Protein AF-A0A1T5EDH7-F1 (afdb_monomer)

Foldseek 3Di:
DFLVVLVVVLVVCCVVVNADPVLCVLSVVVQFDPDDPDPDPDDRDRDPPDDDPVLVVLVVQLVVCVVVVVVPSNVSSVSVNVVVVVVVVVVVPPPD

Radius of gyration: 14.43 Å; Cα contacts (8 Å, |Δi|>4): 77; chains: 1; bounding box: 50×30×32 Å

Organism: NCBI:txid1507287

Mean predicted aligned error: 9.38 Å

pLDDT: mean 73.92, std 16.13, range [35.06, 91.81]

Structure (mmCIF, N/CA/C/O backbone):
data_AF-A0A1T5EDH7-F1
#
_entry.id   AF-A0A1T5EDH7-F1
#
loop_
_atom_site.group_PDB
_atom_site.id
_atom_site.type_symbol
_atom_site.label_atom_id
_atom_site.label_alt_id
_atom_site.label_comp_id
_atom_site.label_asym_id
_atom_site.label_entity_id
_atom_site.label_seq_id
_atom_site.pdbx_PDB_ins_code
_atom_site.Cartn_x
_atom_site.Cartn_y
_atom_site.Cartn_z
_atom_site.occupancy
_atom_site.B_iso_or_equiv
_atom_site.auth_seq_id
_atom_site.auth_comp_id
_atom_site.auth_asym_id
_atom_site.auth_atom_id
_atom_site.pdbx_PDB_model_num
ATOM 1 N N . MET A 1 1 ? -7.258 -4.430 -11.813 1.00 79.38 1 MET A N 1
ATOM 2 C CA . MET A 1 1 ? -6.786 -3.094 -12.236 1.00 79.38 1 MET A CA 1
ATOM 3 C C . MET A 1 1 ? -5.281 -3.173 -12.489 1.00 79.38 1 MET A C 1
ATOM 5 O O . MET A 1 1 ? -4.672 -4.134 -12.035 1.00 79.38 1 MET A O 1
ATOM 9 N N . THR A 1 2 ? -4.687 -2.265 -13.248 1.00 86.06 2 THR A N 1
ATOM 10 C CA . THR A 1 2 ? -3.234 -2.138 -13.444 1.00 86.06 2 THR A CA 1
ATOM 11 C C . THR A 1 2 ? -2.631 -1.295 -12.321 1.00 86.06 2 THR A C 1
ATOM 13 O O . THR A 1 2 ? -3.366 -0.732 -11.504 1.00 86.06 2 THR A O 1
ATOM 16 N N . ARG A 1 3 ? -1.298 -1.204 -12.240 1.00 83.00 3 ARG A N 1
ATOM 17 C CA . ARG A 1 3 ? -0.644 -0.342 -11.236 1.00 83.00 3 ARG A CA 1
ATOM 18 C C . ARG A 1 3 ? -0.887 1.134 -11.531 1.00 83.00 3 ARG A C 1
ATOM 20 O O . ARG A 1 3 ? -1.129 1.892 -10.598 1.00 83.00 3 ARG A O 1
ATOM 27 N N . GLN A 1 4 ? -0.913 1.504 -12.811 1.00 82.81 4 GLN A N 1
ATOM 28 C CA . GLN A 1 4 ? -1.326 2.836 -13.250 1.00 82.81 4 GLN A CA 1
ATOM 29 C C . GLN A 1 4 ? -2.780 3.138 -12.846 1.00 82.81 4 GLN A C 1
ATOM 31 O O . GLN A 1 4 ? -3.041 4.160 -12.222 1.00 82.81 4 GLN A O 1
ATOM 36 N N . GLU A 1 5 ? -3.717 2.215 -13.098 1.00 83.38 5 GLU A N 1
ATOM 37 C CA . GLU A 1 5 ? -5.124 2.388 -12.703 1.00 83.38 5 GLU A CA 1
ATOM 38 C C . GLU A 1 5 ? -5.290 2.519 -11.176 1.00 83.38 5 GLU A C 1
ATOM 40 O O . GLU A 1 5 ? -6.117 3.307 -10.716 1.00 83.38 5 GLU A O 1
ATOM 45 N N . LEU A 1 6 ? -4.502 1.784 -10.377 1.00 84.31 6 LEU A N 1
ATOM 46 C CA . LEU A 1 6 ? -4.497 1.927 -8.917 1.00 84.31 6 LEU A CA 1
ATOM 47 C C . LEU A 1 6 ? -3.971 3.306 -8.484 1.00 84.31 6 LEU A C 1
ATOM 49 O O . LEU A 1 6 ? -4.551 3.941 -7.602 1.00 84.31 6 LEU A O 1
ATOM 53 N N . PHE A 1 7 ? -2.892 3.775 -9.112 1.00 84.44 7 PHE A N 1
ATOM 54 C CA . PHE A 1 7 ? -2.312 5.090 -8.847 1.00 84.44 7 PHE A CA 1
ATOM 55 C C . PHE A 1 7 ? -3.289 6.223 -9.200 1.00 84.44 7 PHE A C 1
ATOM 57 O O . PHE A 1 7 ? -3.469 7.165 -8.425 1.00 84.44 7 PHE A O 1
ATOM 64 N N . ASP A 1 8 ? -3.980 6.116 -10.334 1.00 86.31 8 ASP A N 1
ATOM 65 C CA . ASP A 1 8 ? -4.981 7.095 -10.762 1.00 86.31 8 ASP A CA 1
ATOM 66 C C . ASP A 1 8 ? -6.210 7.099 -9.845 1.00 86.31 8 ASP A C 1
ATOM 68 O O . ASP A 1 8 ? -6.703 8.166 -9.464 1.00 86.31 8 ASP A O 1
ATOM 72 N N . TRP A 1 9 ? -6.672 5.921 -9.418 1.00 86.88 9 TRP A N 1
ATOM 73 C CA . TRP A 1 9 ? -7.751 5.784 -8.438 1.00 86.88 9 TRP A CA 1
ATOM 74 C C . TRP A 1 9 ? -7.404 6.449 -7.098 1.00 86.88 9 TRP A C 1
ATOM 76 O O . TRP A 1 9 ? -8.204 7.231 -6.571 1.00 86.88 9 TRP A O 1
ATOM 86 N N . MET A 1 10 ? -6.193 6.202 -6.590 1.00 86.94 10 MET A N 1
ATOM 87 C CA . MET A 1 10 ? -5.667 6.796 -5.357 1.00 86.94 10 MET A CA 1
ATOM 88 C C . MET A 1 10 ? -5.640 8.327 -5.454 1.00 86.94 10 MET A C 1
ATOM 90 O O . MET A 1 10 ? -6.222 9.017 -4.615 1.00 86.94 10 MET A O 1
ATOM 94 N N . ASN A 1 11 ? -5.053 8.870 -6.526 1.00 85.81 11 ASN A N 1
ATOM 95 C CA . ASN A 1 11 ? -5.030 10.314 -6.771 1.00 85.81 11 ASN A CA 1
ATOM 96 C C . ASN A 1 11 ? -6.436 10.912 -6.889 1.00 85.81 11 ASN A C 1
ATOM 98 O O . ASN A 1 11 ? -6.678 12.034 -6.441 1.00 85.81 11 ASN A O 1
ATOM 102 N N . GLY A 1 12 ? -7.380 10.168 -7.469 1.00 86.56 12 GLY A N 1
ATOM 103 C CA . GLY A 1 12 ? -8.786 10.547 -7.510 1.00 86.56 12 GLY A C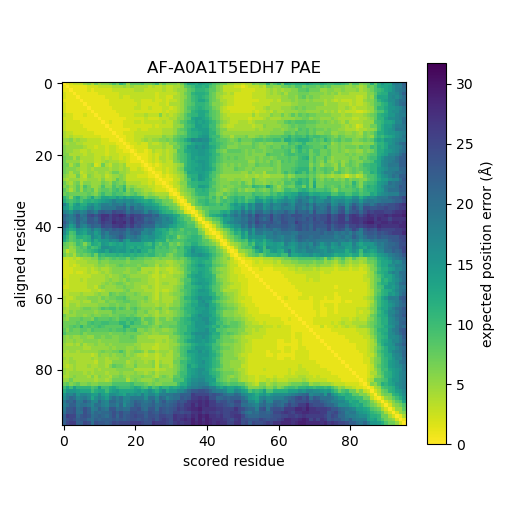A 1
ATOM 104 C C . GLY A 1 12 ? -9.392 10.712 -6.115 1.00 86.56 12 GLY A C 1
ATOM 105 O O . GLY A 1 12 ? -10.074 11.706 -5.869 1.00 86.56 12 GLY A O 1
ATOM 106 N N . LYS A 1 13 ? -9.128 9.779 -5.194 1.00 83.12 13 LYS A N 1
ATOM 107 C CA . LYS A 1 13 ? -9.625 9.847 -3.810 1.00 83.12 13 LYS A CA 1
ATOM 108 C C . LYS A 1 13 ? -8.986 10.978 -3.007 1.00 83.12 13 LYS A C 1
ATOM 110 O O . LYS A 1 13 ? -9.713 11.703 -2.332 1.00 83.12 13 LYS A O 1
ATOM 115 N N . ILE A 1 14 ? -7.676 11.195 -3.153 1.00 84.56 14 ILE A N 1
ATOM 116 C CA . ILE A 1 14 ? -6.966 12.315 -2.508 1.00 84.56 14 ILE A CA 1
ATOM 117 C C . ILE A 1 14 ? -7.564 13.654 -2.950 1.00 84.56 14 ILE A C 1
ATOM 119 O O . ILE A 1 14 ? -7.920 14.485 -2.118 1.00 84.56 14 ILE A O 1
ATOM 123 N N . LYS A 1 15 ? -7.759 13.848 -4.262 1.00 86.19 15 LYS A N 1
ATOM 124 C CA . LYS A 1 15 ? -8.357 15.080 -4.807 1.00 86.19 15 LYS A CA 1
ATOM 125 C C . LYS A 1 15 ? -9.781 15.337 -4.308 1.00 86.19 15 LYS A C 1
ATOM 127 O O . LYS A 1 15 ? -10.188 16.491 -4.235 1.00 86.19 15 LYS A O 1
ATOM 132 N N . ARG A 1 16 ? -10.537 14.282 -3.986 1.00 86.94 16 ARG A N 1
ATOM 133 C CA . ARG A 1 16 ? -11.901 14.374 -3.438 1.00 86.94 16 ARG A CA 1
ATOM 134 C C . ARG A 1 16 ? -11.944 14.474 -1.909 1.00 86.94 16 ARG A C 1
ATOM 136 O O . ARG A 1 16 ? -13.028 14.611 -1.357 1.00 86.94 16 ARG A O 1
ATOM 143 N N . GLY A 1 17 ? -10.796 14.409 -1.227 1.00 83.62 17 GLY A N 1
ATOM 144 C CA . GLY A 1 17 ? -10.727 14.380 0.237 1.00 83.62 17 GLY A CA 1
ATOM 145 C C . GLY A 1 17 ? -11.216 13.064 0.857 1.00 83.62 17 GLY A C 1
ATOM 146 O O . GLY A 1 17 ? -11.438 13.002 2.059 1.00 83.62 17 GLY A O 1
ATOM 147 N N . GLU A 1 18 ? -11.382 12.011 0.050 1.00 81.38 18 GLU A N 1
ATOM 148 C CA . GLU A 1 18 ? -11.814 10.671 0.482 1.00 81.38 18 GLU A CA 1
ATOM 149 C C . GLU A 1 18 ? -10.643 9.805 0.985 1.00 81.38 18 GLU A C 1
ATOM 151 O O . GLU A 1 18 ? -10.856 8.682 1.437 1.00 81.38 18 GLU A O 1
ATOM 156 N N . MET A 1 19 ? -9.406 10.288 0.841 1.00 82.50 19 MET A N 1
ATOM 157 C CA . MET A 1 19 ? -8.171 9.608 1.239 1.00 82.50 19 MET A CA 1
ATOM 158 C C . MET A 1 19 ? -7.115 10.648 1.619 1.00 82.50 19 MET A C 1
ATOM 160 O O . MET A 1 19 ? -6.907 11.608 0.873 1.00 82.50 19 MET A O 1
ATOM 164 N N . SER A 1 20 ? -6.440 10.463 2.755 1.00 81.12 20 SER A N 1
ATOM 165 C CA . SER A 1 20 ? -5.311 11.314 3.145 1.00 81.12 20 SER A CA 1
ATOM 166 C C . SER A 1 20 ? -4.008 10.885 2.455 1.00 81.12 20 SER A C 1
ATOM 168 O O . SER A 1 20 ? -3.893 9.772 1.937 1.00 81.12 20 SER A O 1
ATOM 170 N N . LEU A 1 21 ? -2.998 11.761 2.446 1.00 77.88 21 LEU A N 1
ATOM 171 C CA . LEU A 1 21 ? -1.668 11.403 1.937 1.00 77.88 21 LEU A CA 1
ATOM 172 C C . LEU A 1 21 ? -1.039 10.263 2.752 1.00 77.88 21 LEU A C 1
ATOM 174 O O . LEU A 1 21 ? -0.419 9.373 2.169 1.00 77.88 21 LEU A O 1
ATOM 178 N N . ASP A 1 22 ? -1.267 10.238 4.064 1.00 76.81 22 ASP A N 1
ATOM 179 C CA . ASP A 1 22 ? -0.779 9.170 4.938 1.00 76.81 22 ASP A CA 1
ATOM 180 C C . ASP A 1 22 ? -1.452 7.832 4.602 1.00 76.81 22 ASP A C 1
ATOM 182 O O . ASP A 1 22 ? -0.769 6.819 4.464 1.00 76.81 22 ASP A O 1
ATOM 186 N N . ASP A 1 23 ? -2.761 7.833 4.336 1.00 73.12 23 ASP A N 1
ATOM 187 C CA . ASP A 1 23 ? -3.498 6.642 3.883 1.00 73.12 23 ASP A CA 1
ATOM 188 C C . ASP A 1 23 ? -3.029 6.151 2.505 1.00 73.12 23 ASP A C 1
ATOM 190 O O . ASP A 1 23 ? -3.004 4.950 2.228 1.00 73.12 23 ASP A O 1
ATOM 194 N N . SER A 1 24 ? -2.622 7.078 1.633 1.00 76.12 24 SER A N 1
ATOM 195 C CA . SER A 1 24 ? -2.143 6.770 0.282 1.00 76.12 24 SER A CA 1
ATOM 196 C C . SER A 1 24 ? -0.788 6.050 0.266 1.00 76.12 24 SER A C 1
ATOM 198 O O . SER A 1 24 ? -0.488 5.305 -0.671 1.00 76.12 24 SER A O 1
ATOM 200 N N . SER A 1 25 ? 0.011 6.199 1.330 1.00 74.94 25 SER A N 1
ATOM 201 C CA . SER A 1 25 ? 1.329 5.563 1.458 1.00 74.94 25 SER A CA 1
ATOM 202 C C . SER A 1 25 ? 1.259 4.032 1.379 1.00 74.94 25 SER A C 1
ATOM 204 O O . SER A 1 25 ? 2.126 3.399 0.770 1.00 74.94 25 SER A O 1
ATOM 206 N N . ALA A 1 26 ? 0.168 3.445 1.882 1.00 72.38 26 ALA A N 1
ATOM 207 C CA . ALA A 1 26 ? -0.116 2.017 1.796 1.00 72.38 26 ALA A CA 1
ATOM 208 C C . ALA A 1 26 ? -0.242 1.528 0.345 1.00 72.38 26 ALA A C 1
ATOM 210 O O . ALA A 1 26 ? 0.223 0.441 -0.004 1.00 72.38 26 ALA A O 1
ATOM 211 N N . PHE A 1 27 ? -0.849 2.347 -0.515 1.00 74.69 27 PHE A N 1
ATOM 212 C CA . PHE A 1 27 ? -1.088 2.020 -1.917 1.00 74.69 27 PHE A CA 1
ATOM 213 C C . PHE A 1 27 ? 0.141 2.279 -2.782 1.00 74.69 27 PHE A C 1
ATOM 215 O O . PHE A 1 27 ? 0.391 1.510 -3.711 1.00 74.69 27 PHE A O 1
ATOM 222 N N . LEU A 1 28 ? 0.958 3.283 -2.445 1.00 75.31 28 LEU A N 1
ATOM 223 C CA . LEU A 1 28 ? 2.220 3.546 -3.140 1.00 75.31 28 LEU A CA 1
ATOM 224 C C . LEU A 1 28 ? 3.108 2.295 -3.182 1.00 75.31 28 LEU A C 1
ATOM 226 O O . LEU A 1 28 ? 3.556 1.906 -4.260 1.00 75.31 28 LEU A O 1
ATOM 230 N N . GLY A 1 29 ? 3.264 1.590 -2.058 1.00 71.00 29 GLY A N 1
ATOM 231 C CA . GLY A 1 29 ? 4.022 0.334 -2.008 1.00 71.00 29 GLY A CA 1
ATOM 232 C C . GLY A 1 29 ? 3.475 -0.772 -2.923 1.00 71.00 29 GLY A C 1
ATOM 233 O O . GLY A 1 29 ? 4.243 -1.582 -3.432 1.00 71.00 29 GLY A O 1
ATOM 234 N N . MET A 1 30 ? 2.165 -0.787 -3.189 1.00 71.44 30 MET A N 1
ATOM 235 C CA . MET A 1 30 ? 1.518 -1.759 -4.084 1.00 71.44 30 MET A CA 1
ATOM 236 C C . MET A 1 30 ? 1.638 -1.368 -5.565 1.00 71.44 30 MET A C 1
ATOM 238 O O . MET A 1 30 ? 1.654 -2.237 -6.441 1.00 71.44 30 MET A O 1
ATOM 242 N N . THR A 1 31 ? 1.732 -0.066 -5.856 1.00 68.88 31 THR A N 1
ATOM 243 C CA . THR A 1 31 ? 1.959 0.457 -7.216 1.00 68.88 31 THR A CA 1
ATOM 244 C C . THR A 1 31 ? 3.402 0.278 -7.687 1.00 68.88 31 THR A C 1
ATOM 246 O O . THR A 1 31 ? 3.669 0.313 -8.885 1.00 68.88 31 THR A O 1
ATOM 249 N N . VAL A 1 32 ? 4.330 0.025 -6.764 1.00 66.69 32 VAL A N 1
ATOM 250 C CA . VAL A 1 32 ? 5.735 -0.241 -7.066 1.00 66.69 32 VAL A CA 1
ATOM 251 C C . VAL A 1 32 ? 5.930 -1.731 -7.333 1.00 66.69 32 VAL A C 1
ATOM 253 O O . VAL A 1 32 ? 5.715 -2.583 -6.473 1.00 66.69 32 VAL A O 1
ATOM 256 N N . LYS A 1 33 ? 6.382 -2.068 -8.541 1.00 62.41 33 LYS A N 1
ATOM 257 C CA . LYS A 1 33 ? 6.923 -3.396 -8.842 1.00 62.41 33 LYS A CA 1
ATOM 258 C C . LYS A 1 33 ? 8.406 -3.364 -8.491 1.00 62.41 33 LYS A C 1
ATOM 260 O O . LYS A 1 33 ? 9.173 -2.700 -9.179 1.00 62.41 33 LYS A O 1
ATOM 265 N N . ILE A 1 34 ? 8.807 -4.055 -7.423 1.00 57.50 34 ILE A N 1
ATOM 266 C CA . ILE A 1 34 ? 10.220 -4.374 -7.184 1.00 57.50 34 ILE A CA 1
ATOM 267 C C . ILE A 1 34 ? 10.485 -5.705 -7.894 1.00 57.50 34 ILE A C 1
ATOM 269 O O . ILE A 1 34 ? 10.092 -6.751 -7.372 1.00 57.50 34 ILE A O 1
ATOM 273 N N . PRO A 1 35 ? 11.063 -5.707 -9.105 1.00 51.91 35 PRO A N 1
ATOM 274 C CA . PRO A 1 35 ? 11.399 -6.947 -9.789 1.00 51.91 35 PRO A CA 1
ATOM 275 C C . PRO A 1 35 ? 12.363 -7.792 -8.942 1.00 51.91 35 PRO A C 1
ATOM 277 O O . PRO A 1 35 ? 13.500 -7.404 -8.675 1.00 51.91 35 PRO A O 1
ATOM 280 N N . VAL A 1 36 ? 11.906 -8.974 -8.524 1.00 46.50 36 VAL A N 1
ATOM 281 C CA . VAL A 1 36 ? 12.751 -9.986 -7.882 1.00 46.50 36 VAL A CA 1
ATOM 282 C C . VAL A 1 36 ? 13.604 -10.659 -8.961 1.00 46.50 36 VAL A C 1
ATOM 284 O O . VAL A 1 36 ? 13.116 -11.484 -9.725 1.00 46.50 36 VAL A O 1
ATOM 287 N N . GLY A 1 37 ? 14.871 -10.256 -9.078 1.00 45.56 37 GLY A N 1
ATOM 288 C CA . GLY A 1 37 ? 15.833 -10.856 -10.018 1.00 45.56 37 GLY A CA 1
ATOM 289 C C . GLY A 1 37 ? 16.626 -9.869 -10.876 1.00 45.56 37 GLY A C 1
ATOM 290 O O . GLY A 1 37 ? 17.594 -10.261 -11.519 1.00 45.56 37 GLY A O 1
ATOM 291 N N . THR A 1 38 ? 16.279 -8.586 -10.861 1.00 47.03 38 THR A N 1
ATOM 292 C CA . THR A 1 38 ? 17.092 -7.528 -11.476 1.00 47.03 38 THR A CA 1
ATOM 293 C C . THR A 1 38 ? 17.842 -6.783 -10.378 1.00 47.03 38 THR A C 1
ATOM 295 O O . THR A 1 38 ? 17.234 -6.410 -9.376 1.00 47.03 38 THR A O 1
ATOM 298 N N . GLY A 1 39 ? 19.155 -6.598 -10.537 1.00 46.09 39 GLY A N 1
ATOM 299 C CA . GLY A 1 39 ? 20.003 -5.912 -9.555 1.00 46.09 39 GLY A CA 1
ATOM 300 C C . GLY A 1 39 ? 19.494 -4.516 -9.169 1.00 46.09 39 GLY A C 1
ATOM 301 O O . GLY A 1 39 ? 18.638 -3.945 -9.850 1.00 46.09 39 GLY A O 1
ATOM 302 N N . GLN A 1 40 ? 20.022 -3.967 -8.067 1.00 42.25 40 GLN A N 1
ATOM 303 C CA . GLN A 1 40 ? 19.723 -2.600 -7.624 1.00 42.25 40 GLN A CA 1
ATOM 304 C C . GLN A 1 40 ? 19.8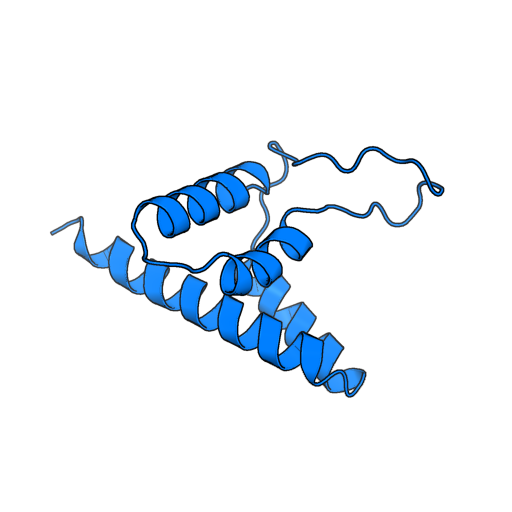72 -1.619 -8.804 1.00 42.25 40 GLN A C 1
ATOM 306 O O . GLN A 1 40 ? 20.984 -1.382 -9.266 1.00 42.25 40 GLN A O 1
ATOM 311 N N . GLY A 1 41 ? 18.755 -1.087 -9.317 1.00 50.53 41 GLY A N 1
ATOM 312 C CA . GLY A 1 41 ? 18.746 -0.170 -10.467 1.00 50.53 41 GLY A CA 1
ATOM 313 C C . GLY A 1 41 ? 17.678 -0.431 -11.533 1.00 50.53 41 GLY A C 1
ATOM 314 O O . GLY A 1 41 ? 17.576 0.354 -12.473 1.00 50.53 41 GLY A O 1
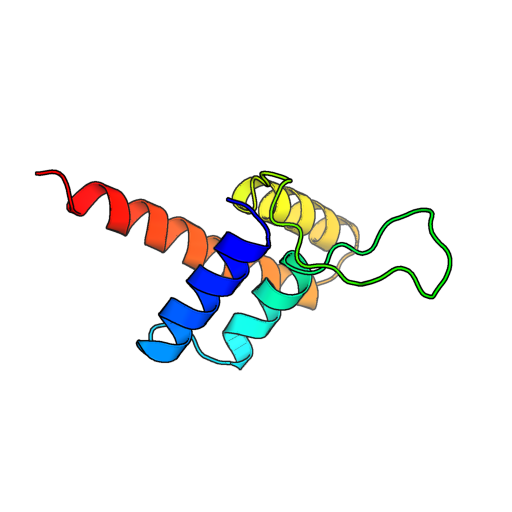ATOM 315 N N . ALA A 1 42 ? 16.871 -1.491 -11.418 1.00 53.12 42 ALA A N 1
ATOM 316 C CA . ALA A 1 42 ? 15.739 -1.675 -12.324 1.00 53.12 42 ALA A CA 1
ATOM 317 C C . ALA A 1 42 ? 14.725 -0.523 -12.182 1.00 53.12 42 ALA A C 1
ATOM 319 O O . ALA A 1 42 ? 14.399 -0.152 -11.049 1.00 53.12 42 ALA A O 1
ATOM 320 N N . PRO A 1 43 ? 14.215 0.040 -13.294 1.00 52.12 43 PRO A N 1
ATOM 321 C CA . PRO A 1 43 ? 13.230 1.108 -13.239 1.00 52.12 43 PRO A CA 1
ATOM 322 C C . PRO A 1 43 ? 12.016 0.667 -12.423 1.00 52.12 43 PRO A C 1
ATOM 324 O O . PRO A 1 43 ? 11.365 -0.327 -12.750 1.00 52.12 43 PRO A O 1
ATOM 327 N N . ILE A 1 44 ? 11.701 1.423 -11.370 1.00 57.94 44 ILE A N 1
ATOM 328 C CA . ILE A 1 44 ? 10.396 1.346 -10.719 1.00 57.94 44 ILE A CA 1
ATOM 329 C C . ILE A 1 44 ? 9.400 1.935 -11.715 1.00 57.94 4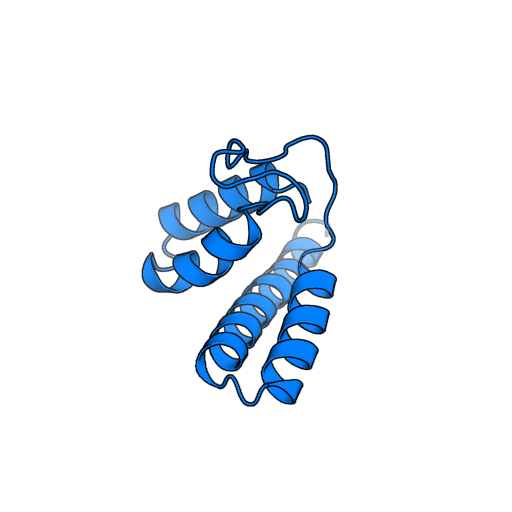4 ILE A C 1
ATOM 331 O O . ILE A 1 44 ? 9.231 3.149 -11.800 1.00 57.94 44 ILE A O 1
ATOM 335 N N . ALA A 1 45 ? 8.811 1.072 -12.534 1.00 60.16 45 ALA A N 1
ATOM 336 C CA . ALA A 1 45 ? 7.804 1.464 -13.502 1.00 60.16 45 ALA A CA 1
ATOM 337 C C . ALA A 1 45 ? 6.411 1.178 -12.937 1.00 60.16 45 ALA A C 1
ATOM 339 O O . ALA A 1 45 ? 6.137 0.079 -12.441 1.00 60.16 45 ALA A O 1
ATOM 340 N N . LEU A 1 46 ? 5.525 2.170 -13.043 1.00 65.62 46 LEU A N 1
ATOM 341 C CA . LEU A 1 46 ? 4.089 1.928 -12.995 1.00 65.62 46 LEU A CA 1
ATOM 342 C C . LEU A 1 46 ? 3.749 1.099 -14.238 1.00 65.62 46 LEU A C 1
ATOM 344 O O . LEU A 1 46 ? 3.811 1.593 -15.357 1.00 65.62 46 LEU A O 1
ATOM 348 N N . ASP A 1 47 ? 3.490 -0.189 -14.032 1.00 67.94 47 ASP A N 1
ATOM 349 C CA . ASP A 1 47 ? 3.127 -1.122 -15.100 1.00 67.94 47 ASP A CA 1
ATOM 350 C C . ASP A 1 47 ? 1.642 -0.929 -15.454 1.00 67.94 47 ASP A C 1
ATOM 352 O O . ASP A 1 47 ? 0.753 -1.131 -14.610 1.00 67.94 47 ASP A O 1
ATOM 356 N N . ASP A 1 48 ? 1.378 -0.491 -16.683 1.00 68.19 48 ASP A N 1
ATOM 357 C CA . ASP A 1 48 ? 0.049 -0.271 -17.250 1.00 68.19 48 ASP A CA 1
ATOM 358 C C . ASP A 1 48 ? -0.461 -1.475 -18.062 1.00 68.19 48 ASP A C 1
ATOM 360 O O . ASP A 1 48 ? -1.623 -1.482 -18.470 1.00 68.19 48 ASP A O 1
ATOM 364 N N . TRP A 1 49 ? 0.354 -2.515 -18.261 1.00 72.31 49 TRP A N 1
ATOM 365 C CA . TRP A 1 49 ? -0.018 -3.699 -19.043 1.00 72.31 49 TRP A CA 1
ATOM 366 C C . TRP A 1 49 ? -0.434 -4.870 -18.153 1.00 72.31 49 TRP A C 1
ATOM 368 O O . TRP A 1 49 ? -1.349 -5.625 -18.491 1.00 72.31 49 TRP A O 1
ATOM 378 N N . GLU A 1 50 ? 0.188 -5.017 -16.984 1.00 79.25 50 GLU A N 1
ATOM 379 C CA . GLU A 1 50 ? -0.139 -6.093 -16.050 1.00 79.25 50 GLU A CA 1
ATOM 380 C C . GLU A 1 50 ? -1.421 -5.791 -15.255 1.00 79.25 50 GLU A C 1
ATOM 382 O O . GLU A 1 50 ? -1.481 -4.883 -14.421 1.00 79.25 50 GLU A O 1
ATOM 387 N N . ARG A 1 51 ? -2.461 -6.610 -15.456 1.00 79.50 51 ARG A N 1
ATOM 388 C CA . ARG A 1 51 ? -3.647 -6.615 -14.589 1.00 79.50 51 ARG A CA 1
ATOM 389 C C . ARG A 1 51 ? -3.326 -7.356 -13.291 1.00 79.50 51 ARG A C 1
ATOM 391 O O . ARG A 1 51 ? -3.079 -8.556 -13.301 1.00 79.50 51 ARG A O 1
ATOM 398 N N . VAL A 1 52 ? -3.430 -6.653 -12.169 1.00 80.62 52 VAL A N 1
ATOM 399 C CA . VAL A 1 52 ? -3.219 -7.200 -10.826 1.00 80.62 52 VAL A CA 1
ATOM 400 C C . VAL A 1 52 ? -4.539 -7.215 -10.052 1.00 80.62 52 VAL A C 1
ATOM 402 O O . VAL A 1 52 ? -5.345 -6.273 -10.093 1.00 80.62 52 VAL A O 1
ATOM 405 N N . ASN A 1 53 ? -4.772 -8.308 -9.327 1.00 85.06 53 ASN A N 1
ATOM 406 C CA . ASN A 1 53 ? -5.829 -8.381 -8.327 1.00 85.06 53 ASN A CA 1
ATOM 407 C C . ASN A 1 53 ? -5.285 -7.853 -6.993 1.00 85.06 53 ASN A C 1
ATOM 409 O O . ASN A 1 53 ? -4.776 -8.614 -6.174 1.00 85.06 53 ASN A O 1
ATOM 413 N N . PHE A 1 54 ? -5.372 -6.539 -6.784 1.00 83.38 54 PHE A N 1
ATOM 414 C CA . PHE A 1 54 ? -4.835 -5.892 -5.582 1.00 83.38 54 PHE A CA 1
ATOM 415 C C . PHE A 1 54 ? -5.554 -6.302 -4.293 1.00 83.38 54 PHE A C 1
ATOM 417 O O . PHE A 1 54 ? -4.939 -6.293 -3.231 1.00 83.38 54 PHE A O 1
ATOM 424 N N . VAL A 1 55 ? -6.813 -6.745 -4.382 1.00 86.19 55 VAL A N 1
ATOM 425 C CA . VAL A 1 55 ? -7.530 -7.324 -3.237 1.00 86.19 55 VAL A CA 1
ATOM 426 C C . VAL A 1 55 ? -6.882 -8.643 -2.824 1.00 86.19 55 VAL A C 1
ATOM 428 O O . VAL A 1 55 ? -6.633 -8.859 -1.639 1.00 86.19 55 VAL A O 1
ATOM 431 N N . GLN A 1 56 ? -6.573 -9.513 -3.790 1.00 85.25 56 GLN A N 1
ATOM 432 C CA . GLN A 1 56 ? -5.870 -10.763 -3.509 1.00 85.25 56 GLN A CA 1
ATOM 433 C C . GLN A 1 56 ? -4.438 -10.500 -3.026 1.00 85.25 56 GLN A C 1
ATOM 435 O O . GLN A 1 56 ? -4.033 -11.067 -2.018 1.00 85.25 56 GLN A O 1
ATOM 440 N N . LEU A 1 57 ? -3.721 -9.562 -3.653 1.00 84.88 57 LEU A N 1
ATOM 441 C CA . LEU A 1 57 ? -2.373 -9.168 -3.233 1.00 84.88 57 LEU A CA 1
ATOM 442 C C . LEU A 1 57 ? -2.343 -8.667 -1.779 1.00 84.88 57 LEU A C 1
ATOM 444 O O . LEU A 1 57 ? -1.445 -9.023 -1.021 1.00 84.88 57 LEU A O 1
ATOM 448 N N . ALA A 1 58 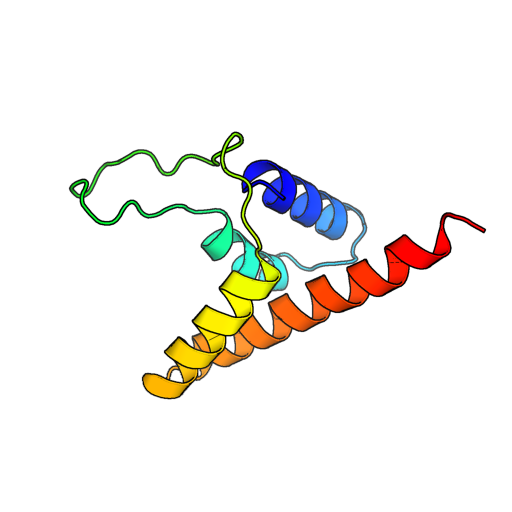? -3.339 -7.876 -1.367 1.00 86.56 58 ALA A N 1
ATOM 449 C CA . ALA A 1 58 ? -3.468 -7.427 0.016 1.00 86.56 58 ALA A CA 1
ATOM 450 C C . ALA A 1 58 ? -3.758 -8.589 0.980 1.00 86.56 58 ALA A C 1
ATOM 452 O O . ALA A 1 58 ? -3.196 -8.619 2.072 1.00 86.56 58 ALA A O 1
ATOM 453 N N . ARG A 1 59 ? -4.589 -9.569 0.590 1.00 88.56 59 ARG A N 1
ATOM 454 C CA . ARG A 1 59 ? -4.843 -10.782 1.397 1.00 88.56 59 ARG A CA 1
ATOM 455 C C . ARG A 1 59 ? -3.572 -11.600 1.599 1.00 88.56 59 ARG A C 1
ATOM 457 O O . ARG A 1 59 ? -3.264 -11.966 2.733 1.00 88.56 59 ARG A O 1
ATOM 464 N N . AS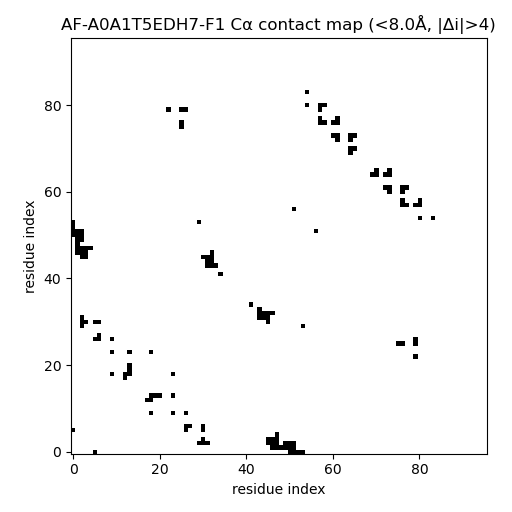P A 1 60 ? -2.824 -11.828 0.527 1.00 87.75 60 ASP A N 1
ATOM 465 C CA . ASP A 1 60 ? -1.571 -12.584 0.573 1.00 87.75 60 ASP A CA 1
ATOM 466 C C . ASP A 1 60 ? -0.524 -11.841 1.422 1.00 87.75 60 ASP A C 1
ATOM 468 O O . ASP A 1 60 ? 0.158 -12.437 2.259 1.00 87.75 60 ASP A O 1
ATOM 472 N N . GLY A 1 61 ? -0.456 -10.513 1.284 1.00 84.69 61 GLY A N 1
ATOM 473 C CA . GLY A 1 61 ? 0.387 -9.655 2.111 1.00 84.69 61 GLY A CA 1
ATOM 474 C C . GLY A 1 61 ? 0.025 -9.699 3.601 1.00 84.69 61 GLY A C 1
ATOM 475 O O . GLY A 1 61 ? 0.930 -9.764 4.430 1.00 84.69 61 GLY A O 1
A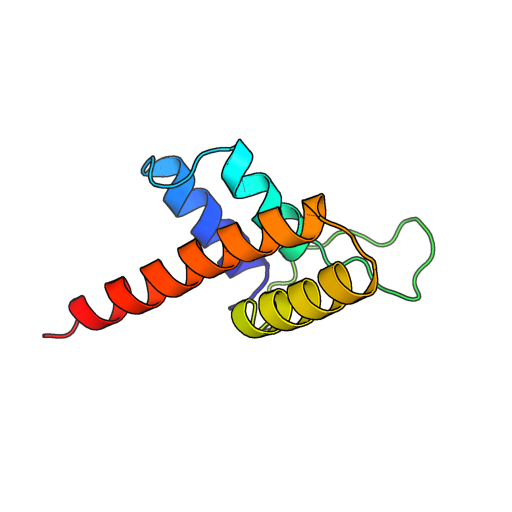TOM 476 N N . ILE A 1 62 ? -1.270 -9.714 3.952 1.00 87.50 62 ILE A N 1
ATOM 477 C CA . ILE A 1 62 ? -1.749 -9.846 5.341 1.00 87.50 62 ILE A CA 1
ATOM 478 C C . ILE A 1 62 ? -1.290 -11.175 5.936 1.00 87.50 62 ILE A C 1
ATOM 480 O O . ILE A 1 62 ? -0.728 -11.185 7.031 1.00 87.50 62 ILE A O 1
ATOM 484 N N . ALA A 1 63 ? -1.477 -12.280 5.210 1.00 88.50 63 ALA A N 1
ATOM 485 C CA . ALA A 1 63 ? -1.026 -13.596 5.655 1.00 88.50 63 ALA A CA 1
ATOM 486 C C . ALA A 1 63 ? 0.501 -13.624 5.861 1.00 88.50 63 ALA A C 1
ATOM 488 O O . ALA A 1 63 ? 0.997 -14.124 6.873 1.00 88.50 63 ALA A O 1
ATOM 489 N N . GLY A 1 64 ? 1.258 -13.012 4.944 1.00 86.94 64 GLY A N 1
ATOM 490 C CA . GLY A 1 64 ? 2.707 -12.868 5.067 1.00 86.94 64 GLY A CA 1
ATOM 491 C C . GLY A 1 64 ? 3.138 -12.004 6.258 1.00 86.94 64 GLY A C 1
ATOM 492 O O . GLY A 1 64 ? 4.082 -12.362 6.961 1.00 86.94 64 GLY A O 1
ATOM 493 N N . ALA A 1 65 ? 2.458 -10.885 6.510 1.00 88.44 65 ALA A N 1
ATOM 494 C CA . ALA A 1 65 ? 2.743 -9.999 7.638 1.00 88.44 65 ALA A CA 1
ATOM 495 C C . ALA A 1 65 ? 2.444 -10.680 8.981 1.00 88.44 65 ALA A C 1
ATOM 497 O O . ALA A 1 65 ? 3.262 -10.608 9.897 1.00 88.44 65 ALA A O 1
ATOM 498 N N . GLN A 1 66 ? 1.334 -11.422 9.069 1.00 90.38 66 GLN A N 1
ATOM 499 C CA . GLN A 1 66 ? 1.001 -12.252 10.232 1.00 90.38 66 GLN A CA 1
ATOM 500 C C . GLN A 1 66 ? 2.085 -13.297 10.502 1.00 90.38 66 GLN A C 1
ATOM 502 O O . GLN A 1 66 ? 2.579 -13.390 11.622 1.00 90.38 66 GLN A O 1
ATOM 507 N N . SER A 1 67 ? 2.521 -14.028 9.470 1.00 91.81 67 SER A N 1
ATOM 508 C CA . SER A 1 67 ? 3.581 -15.034 9.605 1.00 91.81 67 SER A CA 1
ATOM 509 C C . SER A 1 67 ? 4.911 -14.449 10.090 1.00 91.81 67 SER A C 1
ATOM 511 O O . SER A 1 67 ? 5.686 -15.162 10.724 1.00 91.81 67 SER A O 1
ATOM 513 N N . ARG A 1 68 ? 5.202 -13.182 9.771 1.00 90.50 68 ARG A N 1
ATOM 514 C CA . ARG A 1 68 ? 6.443 -12.499 10.165 1.00 90.50 68 ARG A CA 1
ATOM 515 C C . ARG A 1 68 ? 6.313 -11.666 11.443 1.00 90.50 68 ARG A C 1
ATOM 517 O O . ARG A 1 68 ? 7.296 -11.051 11.839 1.00 90.50 68 ARG A O 1
ATOM 524 N N . ASN A 1 69 ? 5.142 -11.647 12.089 1.00 91.00 69 ASN A N 1
ATOM 525 C CA . ASN A 1 69 ? 4.825 -10.754 13.214 1.00 91.00 69 ASN A CA 1
ATOM 526 C C . ASN A 1 69 ? 5.063 -9.263 12.894 1.00 91.00 69 ASN A C 1
ATOM 528 O O . ASN A 1 69 ? 5.440 -8.471 13.755 1.00 91.00 69 ASN A O 1
ATOM 532 N N . ASP A 1 70 ? 4.836 -8.874 11.641 1.00 88.00 70 ASP A N 1
ATOM 533 C CA . ASP A 1 70 ? 4.999 -7.505 11.160 1.00 88.00 70 ASP A CA 1
ATOM 534 C C . ASP A 1 70 ? 3.691 -6.726 11.354 1.00 88.00 70 ASP A C 1
ATOM 536 O O . ASP A 1 70 ? 2.851 -6.623 10.456 1.00 88.00 70 ASP A O 1
ATOM 540 N N . ALA A 1 71 ? 3.494 -6.219 12.573 1.00 88.50 71 ALA A N 1
ATOM 541 C CA . ALA A 1 71 ? 2.271 -5.521 12.967 1.00 88.50 71 ALA A CA 1
ATOM 542 C C . ALA A 1 71 ? 2.023 -4.234 12.159 1.00 88.50 71 ALA A C 1
ATOM 544 O O . ALA A 1 71 ? 0.872 -3.887 11.894 1.00 88.50 71 ALA A O 1
ATOM 545 N N . MET A 1 72 ? 3.091 -3.548 11.741 1.00 84.75 72 MET A N 1
ATOM 546 C CA . MET A 1 72 ? 2.996 -2.314 10.960 1.00 84.75 72 MET A CA 1
ATOM 547 C C . MET A 1 72 ? 2.460 -2.603 9.557 1.00 84.75 72 MET A C 1
ATOM 549 O O . MET A 1 72 ? 1.465 -2.010 9.138 1.00 84.75 72 MET A O 1
ATOM 553 N N . THR A 1 73 ? 3.065 -3.566 8.854 1.00 79.94 73 THR A N 1
ATOM 554 C CA . THR A 1 73 ? 2.599 -3.974 7.523 1.00 79.94 73 THR A CA 1
ATOM 555 C C . THR A 1 73 ? 1.200 -4.583 7.590 1.00 79.94 73 THR A C 1
ATOM 557 O O . THR A 1 73 ? 0.378 -4.338 6.707 1.00 79.94 73 THR A O 1
ATOM 560 N N . LEU A 1 74 ? 0.893 -5.337 8.650 1.00 86.88 74 LEU A N 1
ATOM 561 C CA . LEU A 1 74 ? -0.437 -5.902 8.865 1.00 86.88 74 LEU A CA 1
ATOM 562 C C . LEU A 1 74 ? -1.515 -4.812 8.953 1.00 86.88 74 LEU A C 1
ATOM 564 O O . LEU A 1 74 ? -2.500 -4.882 8.217 1.00 86.88 74 LEU A O 1
ATOM 568 N N . ALA A 1 75 ? -1.318 -3.804 9.808 1.00 86.62 75 ALA A N 1
ATOM 569 C CA . ALA A 1 75 ? -2.270 -2.707 9.979 1.00 86.62 75 ALA A CA 1
ATOM 570 C C . ALA A 1 75 ? -2.466 -1.920 8.674 1.00 86.62 75 ALA A C 1
ATOM 572 O O . ALA A 1 75 ? -3.594 -1.648 8.266 1.00 86.62 75 ALA A O 1
ATOM 573 N N . MET A 1 76 ? -1.368 -1.633 7.971 1.00 84.81 76 MET A N 1
ATOM 574 C CA . MET A 1 76 ? -1.390 -0.928 6.690 1.00 84.81 76 MET A CA 1
ATOM 575 C C . MET A 1 76 ? -2.216 -1.675 5.628 1.00 84.81 76 MET A C 1
ATOM 577 O O . MET A 1 76 ? -3.066 -1.085 4.960 1.00 84.81 76 MET A O 1
ATOM 581 N N . LEU A 1 77 ? -2.011 -2.990 5.491 1.00 86.75 77 LEU A N 1
ATOM 582 C CA . LEU A 1 77 ? -2.732 -3.806 4.511 1.00 86.75 77 LEU A CA 1
ATOM 583 C C . LEU A 1 77 ? -4.206 -4.017 4.879 1.00 86.75 77 LEU A C 1
ATOM 585 O O . LEU A 1 77 ? -5.053 -4.101 3.986 1.00 86.75 77 LEU A O 1
ATOM 589 N N . GLN A 1 78 ? -4.533 -4.075 6.172 1.00 88.19 78 GLN A N 1
ATOM 590 C CA . GLN A 1 78 ? -5.918 -4.124 6.645 1.00 88.19 78 GLN A CA 1
ATOM 591 C C . GLN A 1 78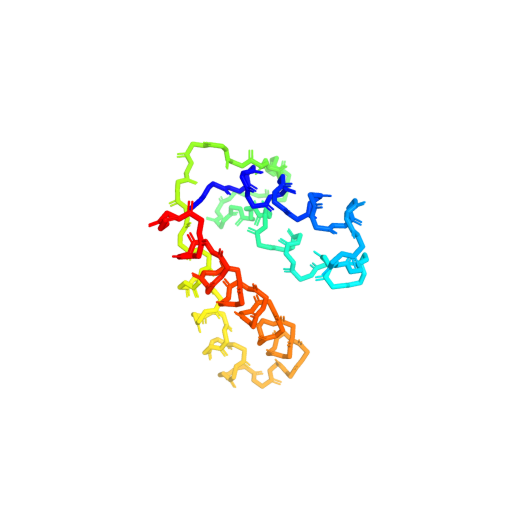 ? -6.677 -2.837 6.299 1.00 88.19 78 GLN A C 1
ATOM 593 O O . GLN A 1 78 ? -7.776 -2.919 5.745 1.00 88.19 78 GLN A O 1
ATOM 598 N N . SER A 1 79 ? -6.075 -1.665 6.530 1.00 85.56 79 SER A N 1
ATOM 599 C CA . SER A 1 79 ? -6.654 -0.375 6.128 1.00 85.56 79 SER A CA 1
ATOM 600 C C . SER A 1 79 ? -6.858 -0.292 4.613 1.00 85.56 79 SER A C 1
ATOM 602 O O . SER A 1 79 ? -7.945 0.056 4.148 1.00 85.56 79 SER A O 1
ATOM 604 N N . ALA A 1 80 ? -5.857 -0.696 3.822 1.00 82.69 80 ALA A N 1
ATOM 605 C CA . ALA A 1 80 ? -5.967 -0.714 2.363 1.00 82.69 80 ALA A CA 1
ATOM 606 C C . ALA A 1 80 ? -7.116 -1.621 1.878 1.00 82.69 80 ALA A C 1
ATOM 608 O O . ALA A 1 80 ? -7.866 -1.266 0.965 1.00 82.69 80 ALA A O 1
ATOM 609 N N . MET A 1 81 ? -7.301 -2.780 2.518 1.00 86.75 81 MET A N 1
ATOM 610 C CA . MET A 1 81 ? -8.374 -3.718 2.194 1.00 86.75 81 MET A CA 1
ATOM 611 C C . MET A 1 81 ? -9.766 -3.156 2.493 1.00 86.75 81 MET A C 1
ATOM 613 O O . MET A 1 81 ? -10.674 -3.350 1.684 1.00 86.75 81 MET A O 1
ATOM 617 N N . GLN A 1 82 ? -9.938 -2.440 3.606 1.00 85.56 82 GLN A N 1
ATOM 618 C CA . GLN A 1 82 ? -11.206 -1.784 3.939 1.00 85.56 82 GLN A CA 1
ATOM 619 C C . GLN A 1 82 ? -11.590 -0.736 2.890 1.00 85.56 82 GLN A C 1
ATOM 621 O O . GLN A 1 82 ? -12.735 -0.710 2.440 1.00 85.56 82 GLN A O 1
ATOM 626 N N . MET A 1 83 ? -10.632 0.074 2.432 1.00 81.81 83 MET A N 1
ATOM 627 C CA . MET A 1 83 ? -10.881 1.083 1.397 1.00 81.81 83 MET A CA 1
ATOM 628 C C . MET A 1 83 ? -11.236 0.452 0.044 1.00 81.81 83 MET A C 1
ATOM 630 O O . MET A 1 83 ? -12.164 0.908 -0.622 1.00 81.81 83 MET A O 1
ATOM 634 N N . MET A 1 84 ? -10.543 -0.623 -0.351 1.00 81.62 84 MET A N 1
ATOM 635 C CA . MET A 1 84 ? -10.851 -1.348 -1.590 1.00 81.62 84 MET A CA 1
ATOM 636 C C . MET A 1 84 ? -12.232 -2.022 -1.540 1.00 81.62 84 MET A C 1
ATOM 638 O O . MET A 1 84 ? -12.969 -1.999 -2.524 1.00 81.62 84 MET A O 1
ATOM 642 N N . GLN A 1 85 ? -12.613 -2.602 -0.398 1.00 80.25 85 GLN A N 1
ATOM 643 C CA . GLN A 1 85 ? -13.922 -3.242 -0.222 1.00 80.25 85 GLN A CA 1
ATOM 644 C C . GLN A 1 85 ? -15.070 -2.226 -0.137 1.00 80.25 85 GLN A C 1
ATOM 646 O O . GLN A 1 85 ? -16.141 -2.480 -0.689 1.00 80.25 85 GLN A O 1
ATOM 651 N N . GLY A 1 86 ? -14.844 -1.062 0.482 1.00 69.75 86 GLY A N 1
ATOM 652 C CA . GLY A 1 86 ? -15.816 0.034 0.516 1.00 69.75 86 GLY A CA 1
ATOM 653 C C . GLY A 1 86 ? -16.159 0.571 -0.879 1.00 69.75 86 GLY A C 1
ATOM 654 O O . GLY A 1 86 ? -17.318 0.870 -1.159 1.00 69.75 86 GLY A O 1
ATOM 655 N N . ASP A 1 87 ? -15.184 0.606 -1.790 1.00 62.31 87 ASP A N 1
ATOM 656 C CA . ASP A 1 87 ? -15.388 1.057 -3.174 1.00 62.31 87 ASP A CA 1
ATOM 657 C C . ASP A 1 87 ? -16.131 0.025 -4.041 1.00 62.31 87 ASP A C 1
ATOM 659 O O . ASP A 1 87 ? -16.968 0.390 -4.871 1.00 62.31 87 ASP A O 1
ATOM 663 N N . HIS A 1 88 ? -15.898 -1.275 -3.815 1.00 52.03 88 HIS A N 1
ATOM 664 C CA . HIS A 1 88 ? -16.681 -2.338 -4.458 1.00 52.03 88 HIS A CA 1
ATOM 665 C C . HIS A 1 88 ? -18.169 -2.287 -4.069 1.00 52.03 88 HIS A C 1
ATOM 667 O O . HIS A 1 88 ? -19.008 -2.661 -4.885 1.00 52.03 88 HIS A O 1
ATOM 673 N N . GLY A 1 89 ? -18.499 -1.774 -2.877 1.00 41.56 89 GLY A N 1
ATOM 674 C CA . GLY A 1 89 ? -19.873 -1.487 -2.450 1.00 41.56 89 GLY A CA 1
ATOM 675 C C . GLY A 1 89 ? -20.482 -0.219 -3.070 1.00 41.56 89 GLY A C 1
ATOM 676 O O . GLY A 1 89 ? -21.695 -0.139 -3.228 1.00 41.56 89 GLY A O 1
ATOM 677 N N . ALA A 1 90 ? -19.664 0.757 -3.473 1.00 44.44 90 ALA A N 1
ATOM 678 C CA . ALA A 1 90 ? -20.129 1.999 -4.101 1.00 44.44 90 ALA A CA 1
ATOM 679 C C . ALA A 1 90 ? -20.360 1.866 -5.620 1.00 44.44 90 ALA A C 1
ATOM 681 O O . ALA A 1 90 ? -21.184 2.583 -6.190 1.00 44.44 90 ALA A O 1
ATOM 682 N N . ASN A 1 91 ? -19.661 0.941 -6.286 1.00 41.44 91 ASN A N 1
ATOM 683 C CA . ASN A 1 91 ? -19.775 0.735 -7.736 1.00 41.44 91 ASN A CA 1
ATOM 684 C C . ASN A 1 91 ? -21.021 -0.087 -8.143 1.00 41.44 91 ASN A C 1
ATOM 686 O O . ASN A 1 91 ? -21.510 0.040 -9.260 1.00 41.44 91 ASN A O 1
ATOM 690 N N . ILE A 1 92 ? -21.607 -0.863 -7.223 1.00 39.84 92 ILE A N 1
ATOM 691 C CA . ILE A 1 92 ? -22.888 -1.572 -7.438 1.00 39.84 92 ILE A CA 1
ATOM 692 C C . ILE A 1 92 ? -24.124 -0.660 -7.347 1.00 39.84 92 ILE A C 1
ATOM 694 O O . ILE A 1 92 ? -25.204 -1.068 -7.759 1.00 39.84 92 ILE A O 1
ATOM 698 N N . SER A 1 93 ? -23.977 0.590 -6.897 1.00 38.47 93 SER A N 1
ATOM 699 C CA . SER A 1 93 ? -25.098 1.533 -6.723 1.00 38.47 93 SER A CA 1
ATOM 700 C C . SER A 1 93 ? -25.254 2.549 -7.865 1.00 38.47 93 SER A C 1
ATOM 702 O O . SER A 1 93 ? -26.077 3.454 -7.762 1.00 38.47 93 SER A O 1
ATOM 704 N N . ARG A 1 94 ? -24.471 2.442 -8.953 1.00 37.47 94 ARG A N 1
ATOM 705 C CA . ARG A 1 94 ? -24.553 3.343 -10.129 1.00 37.47 94 ARG A CA 1
ATOM 706 C C . ARG A 1 94 ? -25.213 2.730 -11.370 1.00 37.47 94 ARG A C 1
ATOM 708 O O . ARG A 1 94 ? -25.251 3.375 -12.416 1.00 37.47 94 ARG A O 1
ATOM 715 N N . HIS A 1 95 ? -25.751 1.519 -11.258 1.00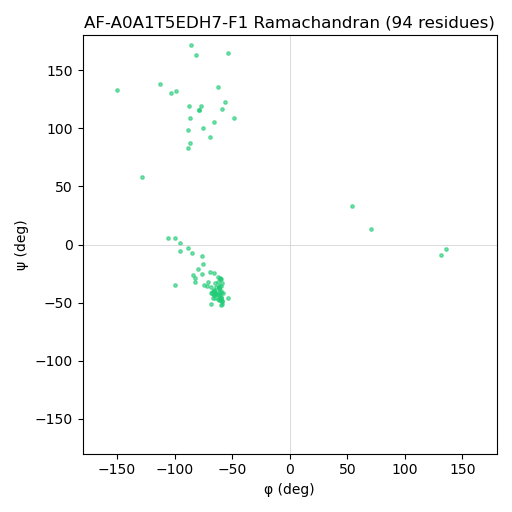 36.66 95 HIS A N 1
ATOM 716 C CA . HIS A 1 95 ? -26.501 0.849 -12.325 1.00 36.66 95 HIS A CA 1
ATOM 717 C C . HIS A 1 95 ? -27.866 0.346 -11.833 1.00 36.66 95 HIS A C 1
ATOM 719 O O . HIS A 1 95 ? -28.165 -0.842 -11.927 1.00 36.66 95 HIS A O 1
ATOM 725 N N . ALA A 1 96 ? -28.686 1.265 -11.320 1.00 35.06 96 ALA A N 1
ATOM 726 C CA . ALA A 1 96 ? -30.124 1.071 -11.145 1.00 35.06 96 ALA A CA 1
ATOM 727 C C . ALA A 1 96 ? -30.872 2.280 -11.713 1.00 35.06 96 ALA A C 1
ATOM 729 O O . ALA A 1 96 ? -30.384 3.413 -11.490 1.00 35.06 96 ALA A O 1
#

Secondary structure (DSSP, 8-state):
--HHHHHHHHHHHHHTTSS-HHHHHHHHHHH----TTS-TT------SS----HHHHHHHHHHHHHHTT-HHHHHHHHHHHHHHHHHHHHHTTS--

Sequence (96 aa):
MTRQELFDWMNGKIKRGEMSLDDSSAFLGMTVKIPVGTGQGAPIALDDWERVNFVQLARDGIAGAQSRNDAMTLAMLQSAMQMMQGDHGANISRHA

Solvent-accessible surface area (backbone atoms only — not comparable to full-atom values): 5605 Å² total; per-residue (Å²): 86,24,28,42,55,50,51,54,52,50,53,51,31,40,77,69,69,76,37,52,74,76,66,45,54,56,52,52,64,70,33,48,54,79,67,89,87,57,66,101,78,65,78,75,47,64,42,73,79,55,76,43,61,61,70,57,51,35,52,55,49,34,56,52,19,59,76,66,70,34,63,67,60,29,53,43,34,51,53,52,49,53,56,56,54,54,48,60,62,57,64,68,71,76,78,124